Protein AF-A0A948AYV1-F1 (afdb_monomer_lite)

Foldseek 3Di:
DPPQVDPCHDPPHQWDWDWDADPVRDIDTDDIGGPVVVVVVVVVVVVVVVVVVVPDPPPPPDPPPDDDPPPDDDD

Secondary structure (DSSP, 8-state):
---TTSTT-STT-SEE--EEE-TTS-EEEPPPEEHHHHHHHHHHHHHHHHHHHHTS-TT----------------

pLDDT: mean 78.22, std 19.64, range [41.47, 98.31]

Radius of gyration: 19.4 Å; chains: 1; bounding box: 42×16×60 Å

Structure (mmCIF, N/CA/C/O backbone):
data_AF-A0A948AYV1-F1
#
_entry.id   AF-A0A948AYV1-F1
#
loop_
_atom_site.group_PDB
_atom_site.id
_atom_site.type_symbol
_atom_site.label_atom_id
_atom_site.label_alt_id
_atom_site.label_comp_id
_atom_site.label_asym_id
_atom_site.label_entity_id
_atom_site.label_seq_id
_atom_site.pdbx_PDB_ins_code
_atom_site.Cartn_x
_atom_site.Cartn_y
_atom_site.Cartn_z
_atom_site.occupancy
_atom_site.B_iso_or_equiv
_atom_site.auth_seq_id
_atom_site.auth_comp_id
_atom_site.auth_asym_id
_atom_site.auth_atom_id
_atom_site.pdbx_PDB_model_num
ATOM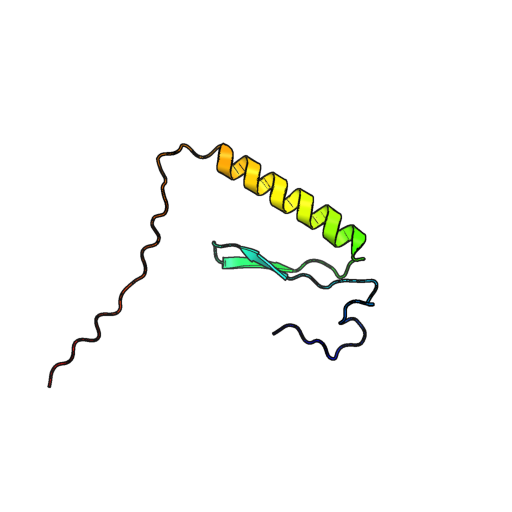 1 N N . ALA A 1 1 ? 13.399 -3.275 9.587 1.00 59.19 1 ALA A N 1
ATOM 2 C CA . ALA A 1 1 ? 13.611 -2.111 8.700 1.00 59.19 1 ALA A CA 1
ATOM 3 C C . ALA A 1 1 ? 13.323 -2.537 7.263 1.00 59.19 1 ALA A C 1
ATOM 5 O O . ALA A 1 1 ? 13.460 -3.723 6.984 1.00 59.19 1 ALA A O 1
ATOM 6 N N . ASN A 1 2 ? 12.905 -1.625 6.379 1.00 63.34 2 ASN A N 1
ATOM 7 C CA . ASN A 1 2 ? 12.838 -1.924 4.943 1.00 63.34 2 ASN A CA 1
ATOM 8 C C . ASN A 1 2 ? 14.265 -1.896 4.387 1.00 63.34 2 ASN A C 1
ATOM 10 O O . ASN A 1 2 ? 14.966 -0.907 4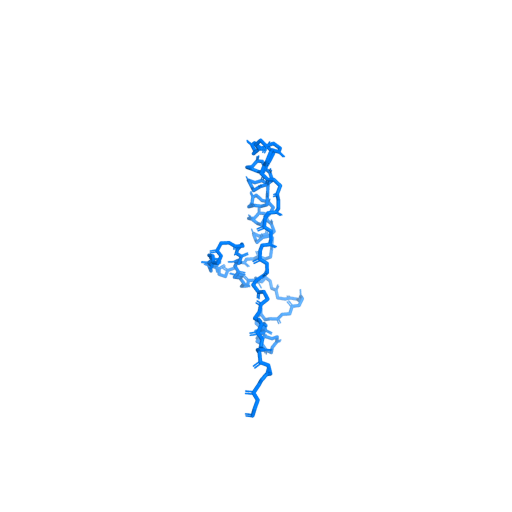.590 1.00 63.34 2 ASN A O 1
ATOM 14 N N . ASP A 1 3 ? 14.699 -2.975 3.741 1.00 75.25 3 ASP A N 1
ATOM 15 C CA . ASP A 1 3 ? 16.025 -3.050 3.127 1.00 75.25 3 ASP A CA 1
ATOM 16 C C . ASP A 1 3 ? 16.042 -2.241 1.825 1.00 75.25 3 ASP A C 1
ATOM 18 O O . ASP A 1 3 ? 15.488 -2.663 0.809 1.00 75.25 3 ASP A O 1
ATOM 22 N N . VAL A 1 4 ? 16.643 -1.053 1.898 1.00 74.44 4 VAL A N 1
ATOM 23 C CA . VAL A 1 4 ? 16.737 -0.086 0.796 1.00 74.44 4 VAL A CA 1
ATOM 24 C C . VAL A 1 4 ? 17.911 -0.348 -0.149 1.00 74.44 4 VAL A C 1
ATOM 26 O O . VAL A 1 4 ? 18.038 0.353 -1.143 1.00 74.44 4 VAL A O 1
ATOM 29 N N . SER A 1 5 ? 18.762 -1.340 0.141 1.00 77.56 5 SER A N 1
ATOM 30 C CA . SER A 1 5 ? 19.926 -1.685 -0.692 1.00 77.56 5 SER A CA 1
ATOM 31 C C . SER A 1 5 ? 19.593 -2.616 -1.864 1.00 77.56 5 SER A C 1
ATOM 33 O O . SER A 1 5 ? 20.426 -2.852 -2.738 1.00 77.56 5 SER A O 1
ATOM 35 N N . ARG A 1 6 ? 18.373 -3.162 -1.890 1.00 77.12 6 ARG A N 1
ATOM 36 C CA . ARG A 1 6 ? 17.922 -4.084 -2.934 1.00 77.12 6 ARG A CA 1
ATOM 37 C C . ARG A 1 6 ? 17.711 -3.362 -4.261 1.00 77.12 6 ARG A C 1
ATOM 39 O O . ARG A 1 6 ? 17.258 -2.226 -4.292 1.00 77.12 6 ARG A O 1
ATOM 46 N N . SER A 1 7 ? 17.921 -4.072 -5.366 1.00 71.00 7 SER A N 1
ATOM 47 C CA . SER A 1 7 ? 17.688 -3.552 -6.721 1.00 71.00 7 SER A CA 1
ATOM 48 C C . SER A 1 7 ? 16.224 -3.202 -7.013 1.00 71.00 7 SER A C 1
ATOM 50 O O . SER A 1 7 ? 15.953 -2.376 -7.878 1.00 71.00 7 SER A O 1
ATOM 52 N N . ASP A 1 8 ? 15.279 -3.811 -6.293 1.00 71.56 8 ASP A N 1
ATOM 53 C CA . ASP A 1 8 ? 13.849 -3.488 -6.337 1.00 71.56 8 ASP A CA 1
ATOM 54 C C . ASP A 1 8 ? 13.412 -2.538 -5.207 1.00 71.56 8 ASP A C 1
ATOM 56 O O . ASP A 1 8 ? 12.215 -2.343 -4.991 1.00 71.56 8 ASP A O 1
ATOM 60 N N . ALA A 1 9 ? 14.367 -1.962 -4.470 1.00 71.25 9 ALA A N 1
ATOM 61 C CA . ALA A 1 9 ? 14.114 -0.964 -3.445 1.00 71.25 9 ALA A CA 1
ATOM 62 C C . ALA A 1 9 ? 14.493 0.437 -3.941 1.00 71.25 9 ALA A C 1
ATOM 64 O O . ALA A 1 9 ? 15.504 0.636 -4.603 1.00 71.25 9 ALA A O 1
ATOM 65 N N . GLY A 1 10 ? 13.656 1.423 -3.614 1.00 75.50 10 GLY A N 1
ATOM 66 C CA . GLY A 1 10 ? 13.874 2.821 -3.987 1.00 75.50 10 GLY A CA 1
ATOM 67 C C . GLY A 1 10 ? 12.658 3.488 -4.627 1.00 75.50 10 GLY A C 1
ATOM 68 O O . GLY A 1 10 ? 11.663 2.852 -4.998 1.00 75.50 10 GLY A O 1
ATOM 69 N N . PHE A 1 11 ? 12.731 4.814 -4.743 1.00 78.25 11 PHE A N 1
ATOM 70 C CA . PHE A 1 11 ? 11.652 5.626 -5.309 1.00 78.25 11 PHE A CA 1
ATOM 71 C C . PHE A 1 11 ? 11.449 5.392 -6.809 1.00 78.25 11 PHE A C 1
ATOM 73 O O . PHE A 1 11 ? 10.308 5.490 -7.257 1.00 78.25 11 PHE A O 1
ATOM 80 N N . ASP A 1 12 ? 12.484 4.948 -7.524 1.00 84.25 12 ASP A N 1
ATOM 81 C CA . ASP A 1 12 ? 12.439 4.693 -8.971 1.00 84.25 12 ASP A CA 1
ATOM 82 C C . ASP A 1 12 ? 12.053 3.250 -9.339 1.00 84.25 12 ASP A C 1
ATOM 84 O O . ASP A 1 12 ? 11.863 2.936 -10.505 1.00 84.25 12 ASP A O 1
ATOM 88 N N . ALA A 1 13 ? 11.896 2.343 -8.367 1.00 89.06 13 ALA A N 1
ATOM 89 C CA . ALA A 1 13 ? 11.513 0.960 -8.662 1.00 89.06 13 ALA A CA 1
ATOM 90 C C . ALA A 1 13 ? 10.081 0.864 -9.228 1.00 89.06 13 ALA A C 1
ATOM 92 O O . ALA A 1 13 ? 9.151 1.432 -8.671 1.00 89.06 13 ALA A O 1
ATOM 93 N N . GLU A 1 14 ? 9.821 0.075 -10.263 1.00 92.31 14 GLU A N 1
ATOM 94 C CA . GLU A 1 14 ? 8.453 -0.012 -10.817 1.00 92.31 14 GLU A CA 1
ATOM 95 C C . GLU A 1 14 ? 7.459 -0.743 -9.892 1.00 92.31 14 GLU A C 1
ATOM 97 O O . GLU A 1 14 ? 6.236 -0.556 -9.952 1.00 92.31 14 GLU A O 1
ATOM 102 N N . THR A 1 15 ? 7.980 -1.573 -8.988 1.00 94.50 15 THR A N 1
ATOM 103 C CA . THR A 1 15 ? 7.196 -2.446 -8.112 1.00 94.50 15 THR A CA 1
ATOM 104 C C . THR A 1 15 ? 7.438 -2.171 -6.639 1.00 94.50 15 THR A C 1
ATOM 106 O O . THR A 1 15 ? 8.525 -1.772 -6.241 1.00 94.50 15 THR A O 1
ATOM 109 N N . ASN A 1 16 ? 6.437 -2.481 -5.818 1.00 94.12 16 ASN A N 1
ATOM 110 C CA . ASN A 1 16 ? 6.520 -2.438 -4.367 1.00 94.12 16 ASN A CA 1
ATOM 111 C C . ASN A 1 16 ? 6.265 -3.825 -3.771 1.00 94.12 16 ASN A C 1
ATOM 113 O O . ASN A 1 16 ? 5.352 -4.550 -4.182 1.00 94.12 16 ASN A O 1
ATOM 117 N N . ARG A 1 17 ? 7.024 -4.140 -2.721 1.00 92.50 17 ARG A N 1
ATOM 118 C CA . ARG A 1 17 ? 6.728 -5.211 -1.768 1.00 92.50 17 ARG A CA 1
ATOM 119 C C . ARG A 1 17 ? 6.039 -4.594 -0.556 1.00 92.50 17 ARG A C 1
ATOM 121 O O . ARG A 1 17 ? 6.551 -3.633 0.011 1.00 92.50 17 ARG A O 1
ATOM 128 N 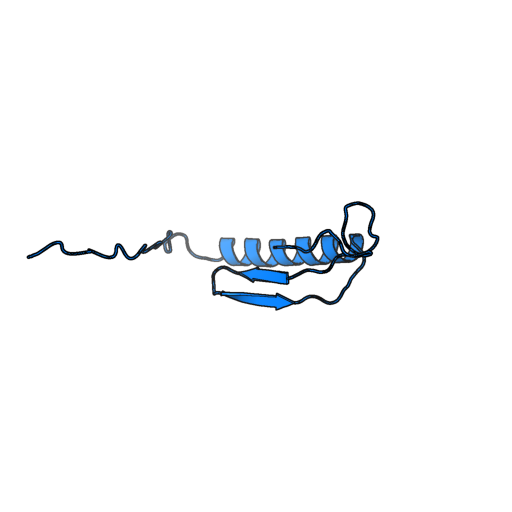N . VAL A 1 18 ? 4.880 -5.123 -0.174 1.00 94.31 18 VAL A N 1
ATOM 129 C CA . VAL A 1 18 ? 4.054 -4.543 0.893 1.00 94.31 18 VAL A CA 1
ATOM 130 C C . VAL A 1 18 ? 3.768 -5.587 1.957 1.00 94.31 18 VAL A C 1
ATOM 132 O O . VAL A 1 18 ? 3.308 -6.683 1.651 1.00 94.31 18 VAL A O 1
ATOM 135 N N . ILE A 1 19 ? 4.011 -5.202 3.207 1.00 95.38 19 ILE A N 1
ATOM 136 C CA . ILE A 1 19 ? 3.565 -5.922 4.394 1.00 95.38 19 ILE A CA 1
ATOM 137 C C . ILE A 1 19 ? 2.599 -4.996 5.113 1.00 95.38 19 ILE A C 1
ATOM 139 O O . ILE A 1 19 ? 2.964 -3.890 5.515 1.00 95.38 19 ILE A O 1
ATOM 143 N N . LEU A 1 20 ? 1.362 -5.441 5.255 1.00 95.44 20 LEU A N 1
ATOM 144 C CA . LEU A 1 20 ? 0.318 -4.681 5.910 1.00 95.44 20 LEU A CA 1
ATOM 145 C C . LEU A 1 20 ? 0.180 -5.144 7.359 1.00 95.44 20 LEU A C 1
ATOM 147 O O . LEU A 1 20 ? -0.007 -6.331 7.607 1.00 95.44 20 LEU A O 1
ATOM 151 N N . LEU A 1 21 ? 0.247 -4.208 8.304 1.00 94.56 21 LEU A N 1
ATOM 152 C CA . LEU A 1 21 ? 0.116 -4.475 9.736 1.00 94.56 21 LEU A 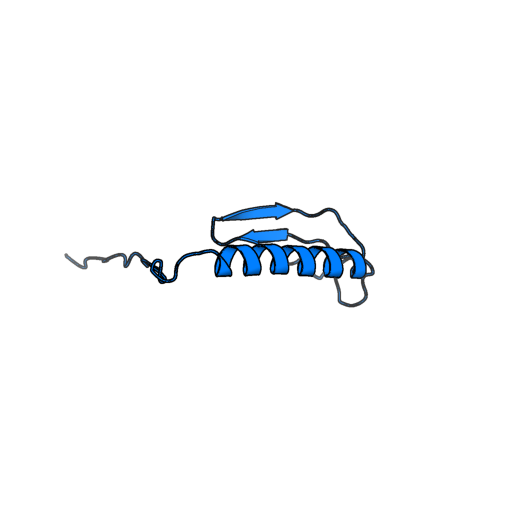CA 1
ATOM 153 C C . LEU A 1 21 ? -1.152 -3.808 10.273 1.00 94.56 21 LEU A C 1
ATOM 155 O O . LEU A 1 21 ? -1.391 -2.625 10.010 1.00 94.56 21 LEU A O 1
ATOM 159 N N . THR A 1 22 ? -1.959 -4.542 11.036 1.00 90.81 22 THR A N 1
ATOM 160 C CA . THR A 1 22 ? -3.188 -4.025 11.657 1.00 90.81 22 THR A CA 1
ATOM 161 C C . THR A 1 22 ? -3.112 -4.012 13.190 1.00 90.81 22 THR A C 1
ATOM 163 O O . THR A 1 22 ? -2.285 -4.708 13.776 1.00 90.81 22 THR A O 1
ATOM 166 N N . PRO A 1 23 ? -3.943 -3.199 13.882 1.00 89.38 23 PRO A N 1
ATOM 167 C CA . PRO A 1 23 ? -3.868 -3.049 15.343 1.00 89.38 23 PRO A CA 1
ATOM 168 C C . PRO A 1 23 ? -4.173 -4.314 16.156 1.00 89.38 23 PRO A C 1
ATOM 170 O O . PRO A 1 23 ? -3.811 -4.387 17.324 1.00 89.38 23 PRO A O 1
ATOM 173 N N . ASP A 1 24 ? -4.852 -5.287 15.554 1.00 88.88 24 ASP A N 1
ATOM 174 C CA . ASP A 1 24 ? -5.094 -6.627 16.102 1.00 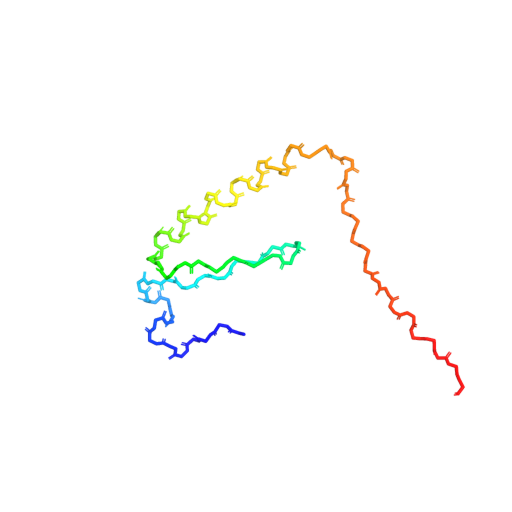88.88 24 ASP A CA 1
ATOM 175 C C . ASP A 1 24 ? -3.862 -7.546 16.000 1.00 88.88 24 ASP A C 1
ATOM 177 O O . ASP A 1 24 ? -3.915 -8.699 16.418 1.00 88.88 24 ASP A O 1
ATOM 181 N N . GLY A 1 25 ? -2.747 -7.041 15.465 1.00 91.44 25 GLY A N 1
ATOM 182 C CA . GLY A 1 25 ? -1.513 -7.793 15.270 1.00 91.44 25 GLY A CA 1
ATOM 183 C C . GLY A 1 25 ? -1.504 -8.638 13.999 1.00 91.44 25 GLY A C 1
ATOM 184 O O . GLY A 1 25 ? -0.511 -9.325 13.758 1.00 91.44 25 GLY A O 1
ATOM 185 N N . ALA A 1 26 ? -2.559 -8.591 13.174 1.00 92.94 26 ALA A N 1
ATOM 186 C CA . ALA A 1 26 ? -2.556 -9.319 11.915 1.00 92.94 26 ALA A CA 1
ATOM 187 C C . ALA A 1 26 ? -1.567 -8.701 10.916 1.00 92.94 26 ALA A C 1
ATOM 189 O O . ALA A 1 26 ? -1.331 -7.486 10.872 1.00 92.94 26 ALA A O 1
ATOM 190 N N . ARG A 1 27 ? -0.978 -9.590 10.117 1.00 96.25 27 ARG A N 1
ATOM 191 C CA . ARG A 1 27 ? -0.003 -9.285 9.079 1.00 96.25 27 ARG A CA 1
ATOM 192 C C . ARG A 1 27 ? -0.472 -9.903 7.768 1.00 96.25 27 ARG A C 1
ATOM 194 O O . ARG A 1 27 ? -0.777 -11.090 7.732 1.00 96.25 27 ARG A O 1
ATOM 201 N N . ASP A 1 28 ? -0.518 -9.098 6.716 1.00 95.69 28 ASP A N 1
ATOM 202 C CA . ASP A 1 28 ? -0.886 -9.531 5.365 1.00 95.69 28 ASP A CA 1
ATOM 203 C C . ASP A 1 28 ? 0.238 -9.152 4.393 1.00 95.69 28 ASP A C 1
ATOM 205 O O . ASP A 1 28 ? 0.498 -7.971 4.139 1.00 95.69 28 ASP A O 1
ATOM 209 N N . ASP A 1 29 ? 0.947 -10.168 3.906 1.00 96.75 29 ASP A N 1
ATOM 210 C CA . ASP A 1 29 ? 2.028 -10.040 2.935 1.00 96.75 29 ASP A CA 1
ATOM 211 C C . ASP A 1 29 ? 1.431 -10.039 1.523 1.00 96.75 29 ASP A C 1
ATOM 213 O O . ASP A 1 29 ? 0.904 -11.038 1.028 1.00 96.75 29 ASP A O 1
ATOM 217 N N . TRP A 1 30 ? 1.504 -8.895 0.849 1.00 96.88 30 TRP A N 1
ATOM 218 C CA . TRP A 1 30 ? 0.998 -8.786 -0.513 1.00 96.88 30 TRP A CA 1
ATOM 219 C C . TRP A 1 30 ? 2.015 -9.323 -1.523 1.00 96.88 30 TRP A C 1
ATOM 221 O O . TRP A 1 30 ? 3.227 -9.212 -1.305 1.00 96.88 30 TRP A O 1
ATOM 231 N N . PRO A 1 31 ? 1.546 -9.849 -2.673 1.00 96.06 31 PRO A N 1
ATOM 232 C CA . PRO A 1 31 ? 2.445 -10.181 -3.769 1.00 96.06 31 PRO A CA 1
ATOM 233 C C . PRO A 1 31 ? 3.220 -8.937 -4.227 1.00 96.06 31 PRO A C 1
ATOM 235 O O . PRO A 1 31 ? 2.746 -7.807 -4.082 1.00 96.06 31 PRO A O 1
ATOM 238 N N . LEU A 1 32 ? 4.405 -9.144 -4.807 1.00 95.06 32 LEU A N 1
ATOM 239 C CA . LEU A 1 32 ? 5.149 -8.071 -5.467 1.00 95.06 32 LEU A CA 1
ATOM 240 C C . LEU A 1 32 ? 4.293 -7.518 -6.616 1.00 95.06 32 LEU A C 1
ATOM 242 O O . LEU A 1 32 ? 3.821 -8.280 -7.458 1.00 95.06 32 LEU A O 1
ATOM 246 N N . MET A 1 33 ? 4.049 -6.209 -6.630 1.00 96.75 33 MET A N 1
ATOM 247 C CA . MET A 1 33 ? 3.114 -5.590 -7.575 1.00 96.75 33 MET A CA 1
ATOM 248 C C . MET A 1 33 ? 3.606 -4.219 -8.043 1.00 96.75 33 MET A C 1
ATOM 250 O O . MET A 1 33 ? 4.281 -3.533 -7.276 1.00 96.75 33 MET A O 1
ATOM 254 N N . PRO A 1 34 ? 3.206 -3.761 -9.247 1.00 96.25 34 PRO A N 1
ATOM 255 C CA . PRO A 1 34 ? 3.444 -2.390 -9.689 1.00 96.25 34 PRO A CA 1
ATOM 256 C C . PRO A 1 34 ? 2.912 -1.355 -8.692 1.00 96.25 34 PRO A C 1
ATOM 258 O O . PRO A 1 34 ? 1.838 -1.549 -8.107 1.00 96.25 34 PRO A O 1
ATOM 261 N N . LYS A 1 35 ? 3.607 -0.222 -8.546 1.00 94.94 35 LYS A N 1
ATOM 262 C CA . LYS A 1 35 ? 3.215 0.865 -7.623 1.00 94.94 35 LYS A CA 1
ATOM 263 C C . LYS A 1 35 ? 1.765 1.317 -7.811 1.00 94.94 35 LYS A C 1
ATOM 265 O O . LYS A 1 35 ? 1.030 1.464 -6.835 1.00 94.94 35 LYS A O 1
ATOM 270 N N . VAL A 1 36 ? 1.313 1.426 -9.060 1.00 96.50 36 VAL A N 1
ATOM 271 C CA . VAL A 1 36 ? -0.073 1.796 -9.398 1.00 96.50 36 VAL A CA 1
ATOM 272 C C . VAL A 1 36 ? -1.087 0.772 -8.866 1.00 96.50 36 VAL A C 1
ATOM 274 O O . VAL A 1 36 ? -2.115 1.142 -8.299 1.00 96.50 36 VAL A O 1
ATOM 277 N N . ARG A 1 37 ? -0.793 -0.531 -8.977 1.00 97.88 37 ARG A N 1
ATOM 278 C CA . ARG A 1 37 ? -1.653 -1.602 -8.437 1.00 97.88 37 ARG A CA 1
ATOM 279 C C . ARG A 1 37 ? -1.695 -1.563 -6.910 1.00 97.88 37 ARG A C 1
ATOM 281 O O . ARG A 1 37 ? -2.767 -1.749 -6.331 1.00 97.88 37 ARG A O 1
ATOM 288 N N . VAL A 1 38 ? -0.555 -1.295 -6.269 1.00 97.00 38 VAL A N 1
ATOM 289 C CA . VAL A 1 38 ? -0.478 -1.116 -4.812 1.00 97.00 38 VAL A CA 1
ATOM 290 C C . VAL A 1 38 ? -1.343 0.058 -4.363 1.00 97.00 38 VAL A C 1
ATOM 292 O O . VAL A 1 38 ? -2.130 -0.118 -3.436 1.00 97.00 38 VAL A O 1
ATOM 295 N N . ALA A 1 39 ? -1.268 1.207 -5.041 1.00 97.25 39 ALA A N 1
ATOM 296 C CA . ALA A 1 39 ? -2.065 2.387 -4.706 1.00 97.25 39 ALA A CA 1
ATOM 297 C C . ALA A 1 39 ? -3.573 2.090 -4.743 1.00 97.25 39 ALA A C 1
ATOM 299 O O . ALA A 1 39 ? -4.276 2.319 -3.757 1.00 97.25 39 ALA A O 1
ATOM 300 N N . VAL A 1 40 ? -4.062 1.487 -5.833 1.00 98.31 40 VAL A N 1
ATOM 301 C CA . VAL A 1 40 ? -5.483 1.119 -5.968 1.00 98.31 40 VAL A CA 1
ATOM 302 C C . VAL A 1 40 ? -5.917 0.141 -4.873 1.00 98.31 40 VAL A C 1
ATOM 304 O O . VAL A 1 40 ? -6.967 0.323 -4.252 1.00 98.31 40 VAL A O 1
ATOM 307 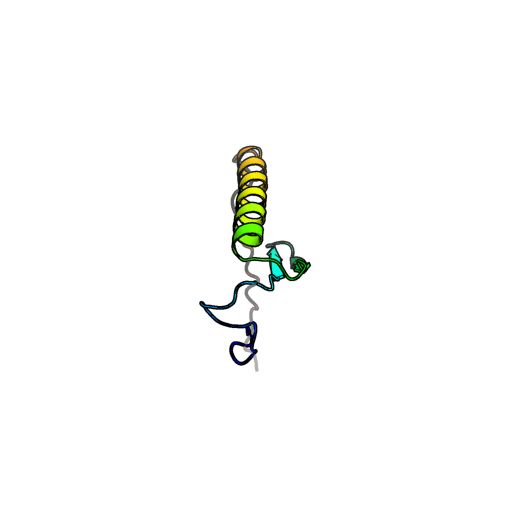N N . ARG A 1 41 ? -5.118 -0.903 -4.609 1.00 97.75 41 ARG A N 1
ATOM 308 C CA . ARG A 1 41 ? -5.433 -1.900 -3.574 1.00 97.75 41 ARG A CA 1
ATOM 309 C C . ARG A 1 41 ? -5.438 -1.277 -2.175 1.00 97.75 41 ARG A C 1
ATOM 311 O O . ARG A 1 41 ? -6.317 -1.604 -1.379 1.00 97.75 41 ARG A O 1
ATOM 318 N N . LEU A 1 42 ? -4.503 -0.369 -1.893 1.00 97.62 42 LEU A N 1
ATOM 319 C CA . LEU A 1 42 ? -4.380 0.319 -0.609 1.00 97.62 42 LEU A CA 1
ATOM 320 C C . LEU A 1 42 ? -5.560 1.253 -0.341 1.00 97.62 42 LEU A C 1
ATOM 322 O O . LEU A 1 42 ? -6.154 1.172 0.731 1.00 97.62 42 LEU A O 1
ATOM 326 N N . VAL A 1 43 ? -5.956 2.078 -1.313 1.00 98.06 43 VAL A N 1
ATOM 327 C CA . VAL A 1 43 ? -7.101 2.990 -1.149 1.00 98.06 43 VAL A CA 1
ATOM 328 C C . VAL A 1 43 ? -8.385 2.208 -0.865 1.00 98.06 43 VAL A C 1
ATOM 330 O O . VAL A 1 43 ? -9.060 2.488 0.124 1.00 98.06 43 VAL A O 1
ATOM 333 N N . ARG A 1 44 ? -8.663 1.146 -1.635 1.00 98.06 44 ARG A N 1
ATOM 334 C CA . ARG A 1 44 ? -9.821 0.261 -1.392 1.00 98.06 44 ARG A CA 1
ATOM 335 C C . ARG A 1 44 ? -9.784 -0.392 -0.010 1.00 98.06 44 ARG A C 1
ATOM 337 O O . ARG A 1 44 ? -10.817 -0.615 0.617 1.00 98.06 44 ARG A O 1
ATOM 344 N N . TRP A 1 45 ? -8.594 -0.746 0.467 1.00 96.31 45 TRP A N 1
ATOM 345 C CA . TRP A 1 45 ? -8.416 -1.340 1.788 1.00 96.31 45 TRP A CA 1
ATOM 346 C C . TRP A 1 45 ? -8.701 -0.345 2.924 1.00 96.31 45 TRP A C 1
ATOM 348 O O . TRP A 1 45 ? -9.307 -0.733 3.931 1.00 96.31 45 TRP A O 1
ATOM 358 N N . ILE A 1 46 ? -8.292 0.920 2.754 1.00 95.69 46 ILE A N 1
ATOM 359 C CA . ILE A 1 46 ? -8.558 2.021 3.694 1.00 95.69 46 ILE A CA 1
ATOM 360 C C . ILE A 1 46 ? -10.055 2.334 3.716 1.00 95.69 46 ILE A C 1
ATOM 362 O O . ILE A 1 46 ? -10.646 2.373 4.793 1.00 95.69 46 ILE A O 1
ATOM 366 N N . GLU A 1 47 ? -10.672 2.490 2.543 1.00 96.56 47 GLU A N 1
ATOM 367 C CA . GLU A 1 47 ? -12.099 2.784 2.379 1.00 96.56 47 GLU A CA 1
ATOM 368 C C . GLU A 1 47 ? -12.975 1.788 3.152 1.00 96.56 47 GLU A C 1
ATOM 370 O O . GLU A 1 47 ? -13.743 2.188 4.029 1.00 96.56 47 GLU A O 1
ATOM 375 N N . LYS A 1 48 ? -12.772 0.480 2.935 1.00 93.50 48 LYS A N 1
ATOM 376 C CA . LYS A 1 48 ? -13.498 -0.582 3.658 1.00 93.50 48 LYS A CA 1
ATOM 377 C C . LYS A 1 48 ? -13.391 -0.449 5.180 1.00 93.50 48 LYS A C 1
ATOM 379 O O . LYS A 1 48 ? -14.341 -0.741 5.900 1.00 93.50 48 LYS A O 1
ATOM 384 N N . ARG A 1 49 ? -12.233 -0.016 5.686 1.00 91.00 49 ARG A N 1
ATOM 385 C CA . ARG A 1 49 ? -11.994 0.150 7.128 1.00 91.00 49 ARG A CA 1
ATOM 386 C C . ARG A 1 49 ? -12.587 1.425 7.691 1.00 91.00 49 ARG A C 1
ATOM 388 O O . ARG A 1 49 ? -12.976 1.418 8.854 1.00 91.00 49 ARG A O 1
ATOM 395 N N . LEU A 1 50 ? -12.627 2.504 6.918 1.00 91.88 50 LEU A N 1
ATOM 396 C CA . LEU A 1 50 ? -13.299 3.730 7.338 1.00 91.88 50 LEU A CA 1
ATOM 397 C C . LEU A 1 50 ? -14.806 3.496 7.431 1.00 91.88 50 LEU A C 1
ATOM 399 O O . LEU A 1 50 ? -15.385 3.803 8.467 1.00 91.88 50 LEU A O 1
ATOM 403 N N . LEU A 1 51 ? -15.401 2.833 6.436 1.00 91.81 51 LEU A N 1
ATOM 404 C CA . LEU A 1 51 ? -16.818 2.458 6.463 1.00 91.81 51 LEU A CA 1
ATOM 405 C C . LEU A 1 51 ? -17.157 1.584 7.683 1.00 91.81 51 LEU A C 1
ATOM 407 O O . LEU A 1 51 ? -18.077 1.902 8.430 1.00 91.81 51 LEU A O 1
ATOM 411 N N . ALA A 1 52 ? -16.345 0.560 7.969 1.00 84.88 52 ALA A N 1
ATOM 412 C CA . ALA A 1 52 ? -16.537 -0.303 9.141 1.00 84.88 52 ALA A CA 1
ATOM 413 C C . ALA A 1 52 ? -16.338 0.405 10.500 1.00 84.88 52 ALA A C 1
ATOM 415 O O . ALA A 1 52 ? -16.753 -0.111 11.537 1.00 84.88 52 ALA A O 1
ATOM 416 N N . ARG A 1 53 ? -15.660 1.562 10.536 1.00 79.94 53 ARG A N 1
ATOM 417 C CA . ARG A 1 53 ? -15.523 2.382 11.754 1.00 79.94 53 ARG A CA 1
ATOM 418 C C . ARG A 1 53 ? -16.717 3.302 11.951 1.00 79.94 53 ARG A C 1
ATOM 420 O O . ARG A 1 53 ? -17.107 3.507 13.094 1.00 79.94 53 ARG A O 1
ATOM 427 N N . THR A 1 54 ? -17.264 3.845 10.867 1.00 70.44 54 THR A N 1
ATOM 428 C CA . THR A 1 54 ? -18.447 4.714 10.904 1.00 70.44 54 THR A CA 1
ATOM 429 C C . THR A 1 54 ? -19.697 3.947 11.338 1.00 70.44 54 THR A C 1
ATOM 431 O O . THR A 1 54 ? -20.555 4.520 11.994 1.00 70.44 54 THR A O 1
ATOM 434 N N . ASP A 1 55 ? -19.752 2.641 11.065 1.00 63.03 55 ASP A N 1
ATOM 435 C CA . ASP A 1 55 ? -20.832 1.748 11.512 1.00 63.03 55 ASP A CA 1
ATOM 436 C C . ASP A 1 55 ? -20.697 1.295 12.985 1.00 63.03 55 ASP A C 1
ATOM 438 O O . ASP A 1 55 ? -21.548 0.597 13.533 1.00 63.03 55 ASP A O 1
ATOM 442 N N . ARG A 1 56 ? -19.614 1.683 13.678 1.00 58.44 56 ARG A N 1
ATOM 443 C CA . ARG A 1 56 ? -19.440 1.364 15.099 1.00 58.44 56 ARG A CA 1
ATOM 444 C C . ARG A 1 56 ? -20.169 2.416 15.949 1.00 58.44 56 ARG A C 1
ATOM 446 O O . ARG A 1 56 ? -19.817 3.592 15.856 1.00 58.44 56 ARG A O 1
ATOM 453 N N . PRO A 1 57 ? -21.112 2.032 16.832 1.00 55.69 57 PRO A N 1
ATOM 454 C CA . PRO A 1 57 ? -21.790 2.989 17.698 1.00 55.69 57 PRO A CA 1
ATOM 455 C C . PRO A 1 57 ? -20.781 3.753 18.569 1.00 55.69 57 PRO A C 1
ATOM 457 O O . PRO A 1 57 ? -19.808 3.185 19.076 1.00 55.69 57 PRO A O 1
ATOM 460 N N . ALA A 1 58 ? -21.031 5.053 18.747 1.00 59.25 58 ALA A N 1
ATOM 461 C CA . ALA A 1 58 ? -20.129 6.029 19.370 1.00 59.25 58 ALA A CA 1
ATOM 462 C C . ALA A 1 58 ? -19.725 5.724 20.833 1.00 59.25 58 ALA A C 1
ATOM 464 O O . ALA A 1 58 ? -18.883 6.420 21.396 1.00 59.25 58 ALA A O 1
ATOM 465 N N . SER A 1 59 ? -20.281 4.683 21.459 1.00 56.72 59 SER A N 1
ATOM 466 C CA . SER A 1 59 ? -20.042 4.324 22.860 1.00 56.72 59 SER A CA 1
ATOM 467 C C . SER A 1 59 ? -18.756 3.525 23.119 1.00 56.72 59 SER A C 1
ATOM 469 O O . SER A 1 59 ? -18.339 3.418 24.269 1.00 56.72 59 SER A O 1
ATOM 471 N N . LEU A 1 60 ? -18.066 3.006 22.097 1.00 57.94 60 LEU A N 1
ATOM 472 C CA . LEU A 1 60 ? -16.805 2.265 22.281 1.00 57.94 60 LEU A CA 1
ATOM 473 C C . LEU A 1 60 ? -15.578 3.161 22.052 1.00 57.94 60 LEU A C 1
ATOM 475 O O . LEU A 1 60 ? -14.737 2.929 21.179 1.00 57.94 60 LEU A O 1
ATOM 479 N N . GLY A 1 61 ? -15.488 4.215 22.864 1.00 47.34 61 GLY A N 1
ATOM 480 C CA . GLY A 1 61 ? -14.326 5.091 22.952 1.00 47.34 61 GLY A CA 1
ATOM 481 C C . GLY A 1 61 ? -13.091 4.357 23.487 1.00 47.34 61 GLY A C 1
ATOM 482 O O . GLY A 1 61 ? -13.112 3.777 24.566 1.00 47.34 61 GLY A O 1
ATOM 483 N N . ARG A 1 62 ? -12.009 4.392 22.699 1.00 55.12 62 ARG A N 1
ATOM 484 C CA . ARG A 1 62 ? -10.588 4.170 23.047 1.00 55.12 62 ARG A CA 1
ATOM 485 C C . ARG A 1 62 ? -10.292 3.691 24.484 1.00 55.12 62 ARG A C 1
ATOM 487 O O . ARG A 1 62 ? -9.803 4.455 25.309 1.00 55.12 62 ARG A O 1
ATOM 494 N N . ALA A 1 63 ? -10.407 2.390 24.741 1.00 46.84 63 ALA A N 1
ATOM 495 C CA . ALA A 1 63 ? -9.760 1.770 25.896 1.00 46.84 63 ALA A CA 1
ATOM 496 C C . ALA A 1 63 ? -8.301 1.409 25.551 1.00 46.84 63 ALA A C 1
ATOM 498 O O . ALA A 1 63 ? -7.968 0.251 25.305 1.00 46.84 63 ALA A O 1
ATOM 499 N N . ARG A 1 64 ? -7.403 2.403 25.514 1.00 49.84 64 ARG A N 1
ATOM 500 C CA . ARG A 1 64 ? -5.953 2.146 25.490 1.00 49.84 64 ARG A CA 1
ATOM 501 C C . ARG A 1 64 ? -5.499 1.876 26.926 1.00 49.84 64 ARG A C 1
ATOM 503 O O . ARG A 1 64 ? -5.043 2.780 27.614 1.00 49.84 64 ARG A O 1
ATOM 510 N N . ARG A 1 65 ? -5.643 0.633 27.395 1.00 46.38 65 ARG A N 1
ATOM 511 C CA . ARG A 1 65 ? -5.074 0.206 28.683 1.00 46.38 65 ARG A CA 1
ATOM 512 C C . ARG A 1 65 ? -3.580 -0.075 28.482 1.00 46.38 65 ARG A C 1
ATOM 514 O O . ARG A 1 65 ? -3.191 -1.191 28.149 1.00 46.38 65 ARG A O 1
ATOM 521 N N . VAL A 1 66 ? -2.744 0.955 28.625 1.00 49.19 66 VAL A N 1
ATOM 522 C CA . VAL A 1 66 ? -1.297 0.765 28.800 1.00 49.19 66 VAL A CA 1
ATOM 523 C C . VAL A 1 66 ? -1.114 0.100 30.163 1.00 49.19 66 VAL A C 1
ATOM 525 O O . VAL A 1 66 ? -1.543 0.639 31.178 1.00 49.19 66 VAL A O 1
ATOM 528 N N . ARG A 1 67 ? -0.553 -1.112 30.190 1.00 46.06 67 ARG A N 1
ATOM 529 C CA . ARG A 1 67 ? -0.149 -1.756 31.443 1.00 46.06 67 ARG A CA 1
ATOM 530 C C . ARG A 1 67 ? 1.104 -1.040 31.947 1.00 46.06 67 ARG A C 1
ATOM 532 O O . ARG A 1 67 ? 2.190 -1.289 31.433 1.00 46.06 67 ARG A O 1
ATOM 539 N N . GLU A 1 68 ? 0.955 -0.165 32.934 1.00 41.47 68 GLU A N 1
ATOM 540 C CA . GLU A 1 68 ? 2.076 0.284 33.756 1.00 41.47 68 GLU A CA 1
ATOM 541 C C . GLU A 1 68 ? 2.596 -0.917 34.556 1.00 41.47 68 GLU A C 1
ATOM 543 O O . GLU A 1 68 ? 1.898 -1.482 35.401 1.00 41.47 68 GLU A O 1
ATOM 548 N N . LYS A 1 69 ? 3.826 -1.352 34.263 1.00 45.38 69 LYS A N 1
ATOM 549 C CA . LYS A 1 69 ? 4.568 -2.228 35.169 1.00 45.38 69 LYS A CA 1
ATOM 550 C C . LYS A 1 69 ? 4.995 -1.374 36.362 1.00 45.38 69 LYS A C 1
ATOM 552 O O . LYS A 1 69 ? 5.930 -0.589 36.252 1.00 45.38 69 LYS A O 1
ATOM 557 N N . LYS A 1 70 ? 4.321 -1.550 37.499 1.00 43.19 70 LYS A N 1
ATOM 558 C CA . LYS A 1 70 ? 4.850 -1.177 38.816 1.00 43.19 70 LYS A CA 1
ATOM 559 C C . LYS A 1 70 ? 6.117 -2.012 39.039 1.00 43.19 70 LYS A C 1
ATOM 561 O O . LYS A 1 70 ? 6.021 -3.188 39.380 1.00 43.19 70 LYS A O 1
ATOM 566 N N . VAL A 1 71 ? 7.292 -1.438 38.797 1.00 50.59 71 VAL A N 1
ATOM 567 C CA . VAL A 1 71 ? 8.527 -1.953 39.396 1.00 50.59 71 VAL A CA 1
ATOM 568 C C . VAL A 1 71 ? 8.504 -1.434 40.824 1.00 50.59 71 VAL A C 1
ATOM 570 O O . VAL A 1 71 ? 8.662 -0.242 41.069 1.00 50.59 71 VAL A O 1
ATOM 573 N N . HIS A 1 72 ? 8.139 -2.321 41.745 1.00 44.41 72 HIS A N 1
ATOM 574 C CA . HIS A 1 72 ? 8.253 -2.066 43.168 1.00 44.41 72 HIS A CA 1
ATOM 575 C C . HIS A 1 72 ? 9.741 -2.151 43.501 1.00 44.41 72 HIS A C 1
ATOM 577 O O . HIS A 1 72 ? 10.324 -3.231 43.474 1.00 44.41 72 HIS A O 1
ATOM 583 N N . ASP A 1 73 ? 10.336 -0.992 43.739 1.00 47.59 73 ASP A N 1
ATOM 584 C CA . ASP A 1 73 ? 11.492 -0.857 44.611 1.00 47.59 73 ASP A CA 1
ATOM 585 C C . ASP A 1 73 ? 11.109 -1.417 45.990 1.00 47.59 73 ASP A C 1
ATOM 587 O O . ASP A 1 73 ? 10.077 -1.007 46.534 1.00 47.59 73 ASP A O 1
ATOM 591 N N . LYS A 1 74 ? 11.870 -2.403 46.484 1.00 47.94 74 LYS A N 1
ATOM 592 C CA . LYS A 1 74 ? 12.011 -2.735 47.908 1.00 47.94 74 LYS A CA 1
ATOM 593 C C . LYS A 1 74 ? 13.116 -3.778 48.141 1.00 47.94 74 LYS A C 1
ATOM 595 O O . LYS A 1 74 ? 12.921 -4.954 47.838 1.00 47.94 74 LYS A O 1
ATOM 600 N N . HIS A 1 75 ? 14.149 -3.272 48.820 1.00 44.47 75 HIS A N 1
ATOM 601 C CA . HIS A 1 75 ? 15.175 -3.914 49.658 1.00 44.47 75 HIS A CA 1
ATOM 602 C C . HIS A 1 75 ? 16.430 -4.446 48.968 1.00 44.47 75 HIS A C 1
ATOM 604 O O . HIS A 1 75 ? 16.359 -5.475 48.267 1.00 44.47 75 HIS A O 1
#

Sequence (75 aa):
ANDVSRSDAGFDAETNRVILLTPDGARDDWPLMPKVRVAVRLVRWIEKRLLARTDRPASLGRARRVREKKVHDKH